Protein AF-A0A9E0YAP7-F1 (afdb_monomer_lite)

Sequence (156 aa):
MLSKIFFAVLAAAVLVMAFFTFYGYSWLGSIGSPRDAALGYEFHAGLGGTFLWIATLLLLILANSVFWTTRRAWALWTTLVFFAVFAVIRYFWIEQSYFAFKQSNGLGEGSFSFGPFIGVLFIVCAAGVVFVDYFLISRIQQRFLPAAELPAEAEE

Structure (mmCIF, N/CA/C/O backbone):
data_AF-A0A9E0YAP7-F1
#
_entry.id   AF-A0A9E0YAP7-F1
#
loop_
_atom_site.group_PDB
_atom_site.id
_atom_site.type_symbol
_atom_site.label_atom_id
_atom_site.label_alt_id
_atom_site.label_comp_id
_atom_site.label_asym_id
_atom_site.label_entity_id
_atom_site.label_seq_id
_atom_site.pdbx_PDB_ins_code
_atom_site.Cartn_x
_atom_site.Cartn_y
_atom_site.Cartn_z
_atom_site.occupancy
_atom_site.B_iso_or_equiv
_atom_site.auth_seq_id
_atom_site.auth_comp_id
_atom_site.auth_asym_id
_atom_site.auth_atom_id
_atom_site.pdbx_PDB_model_num
ATOM 1 N N . MET A 1 1 ? -21.096 6.860 13.832 1.00 86.38 1 MET A N 1
ATOM 2 C CA . MET A 1 1 ? -20.454 7.836 12.916 1.00 86.38 1 MET A CA 1
ATOM 3 C C . MET A 1 1 ? -19.095 7.353 12.413 1.00 86.38 1 MET A C 1
ATOM 5 O O . MET A 1 1 ? -18.879 7.419 11.212 1.00 86.38 1 MET A O 1
ATOM 9 N N . LEU A 1 2 ? -18.235 6.787 13.271 1.00 91.00 2 LEU A N 1
ATOM 10 C CA . LEU A 1 2 ? -16.902 6.279 12.897 1.00 91.00 2 LEU A CA 1
ATOM 11 C C . LEU A 1 2 ? -16.889 5.325 11.691 1.00 91.00 2 LEU A C 1
ATOM 13 O O . LEU A 1 2 ? -16.087 5.521 10.789 1.00 91.00 2 LEU A O 1
ATOM 17 N N . SER A 1 3 ? -17.817 4.365 11.603 1.00 92.88 3 SER A N 1
ATOM 18 C CA . SER A 1 3 ? -17.885 3.456 10.446 1.00 92.88 3 SER A CA 1
ATOM 19 C C . SER A 1 3 ? -18.117 4.185 9.117 1.00 92.88 3 SER A C 1
ATOM 21 O O . SER A 1 3 ? -17.564 3.787 8.101 1.00 92.88 3 SER A O 1
ATOM 23 N N . LYS A 1 4 ? -18.899 5.277 9.112 1.00 95.38 4 LYS A N 1
ATOM 24 C CA . LYS A 1 4 ? -19.130 6.086 7.902 1.00 95.38 4 LYS A CA 1
ATOM 25 C C . LYS A 1 4 ? -17.855 6.820 7.484 1.00 95.38 4 LYS A C 1
ATOM 27 O O . LYS A 1 4 ? -17.536 6.846 6.303 1.00 95.38 4 LYS A O 1
ATOM 32 N N . ILE A 1 5 ? -17.121 7.365 8.459 1.00 96.31 5 ILE A N 1
ATOM 33 C CA . ILE A 1 5 ? -15.824 8.018 8.230 1.00 96.31 5 ILE A CA 1
ATOM 34 C C . ILE A 1 5 ? -14.821 7.001 7.679 1.00 96.31 5 ILE A C 1
ATOM 36 O O . ILE A 1 5 ? -14.175 7.276 6.675 1.00 96.31 5 ILE A O 1
ATOM 40 N N . PHE A 1 6 ? -14.750 5.806 8.273 1.00 97.06 6 PHE A N 1
ATOM 41 C CA . PHE A 1 6 ? -13.901 4.718 7.788 1.00 97.06 6 PHE A CA 1
ATOM 42 C C . PHE A 1 6 ? -14.191 4.384 6.321 1.00 97.06 6 PHE A C 1
ATOM 44 O O . PHE A 1 6 ? -13.272 4.375 5.511 1.00 97.06 6 PHE A O 1
ATOM 51 N N . PHE A 1 7 ? -15.460 4.178 5.955 1.00 97.81 7 PHE A N 1
ATOM 52 C CA . PHE A 1 7 ? -15.820 3.885 4.566 1.00 97.81 7 PHE A CA 1
ATOM 53 C C . PHE A 1 7 ? -15.520 5.041 3.608 1.00 97.81 7 PHE A C 1
ATOM 55 O O . PHE A 1 7 ? -15.073 4.787 2.494 1.00 97.81 7 PHE A O 1
ATOM 62 N N . ALA A 1 8 ? -15.721 6.294 4.024 1.00 97.88 8 ALA A N 1
ATOM 63 C CA . ALA A 1 8 ? -15.383 7.454 3.202 1.00 97.88 8 ALA A CA 1
ATOM 64 C C . ALA A 1 8 ? -13.872 7.531 2.926 1.00 97.88 8 ALA A C 1
ATOM 66 O O . ALA A 1 8 ? -13.459 7.718 1.782 1.00 97.88 8 ALA A O 1
ATOM 67 N N . VAL A 1 9 ? -13.048 7.321 3.957 1.00 97.75 9 VAL A N 1
ATOM 68 C CA . VAL A 1 9 ? -11.583 7.297 3.832 1.00 97.75 9 VAL A CA 1
ATOM 69 C C . VAL A 1 9 ? -11.124 6.106 2.994 1.00 97.75 9 VAL A C 1
ATOM 71 O O . VAL A 1 9 ? -10.275 6.272 2.125 1.00 97.75 9 VAL A O 1
ATOM 74 N N . LEU A 1 10 ? -11.715 4.925 3.193 1.00 98.12 10 LEU A N 1
ATOM 75 C CA . LEU A 1 10 ? -11.425 3.734 2.396 1.00 98.12 10 LEU A CA 1
ATOM 76 C C . LEU A 1 10 ? -11.743 3.965 0.916 1.00 98.12 10 LEU A C 1
ATOM 78 O O . LEU A 1 10 ? -10.915 3.666 0.062 1.00 98.12 10 LEU A O 1
ATOM 82 N N . ALA A 1 11 ? -12.910 4.531 0.604 1.00 98.31 11 ALA A N 1
ATOM 83 C CA . ALA A 1 11 ? -13.303 4.830 -0.769 1.00 98.31 11 ALA A CA 1
ATOM 84 C C . ALA A 1 11 ? -12.345 5.836 -1.426 1.00 98.31 11 ALA A C 1
ATOM 86 O O . ALA A 1 11 ? -11.892 5.611 -2.546 1.00 98.31 11 ALA A O 1
ATOM 87 N N . ALA A 1 12 ? -11.979 6.906 -0.714 1.00 98.25 12 ALA A N 1
ATOM 88 C CA . ALA A 1 12 ? -10.992 7.868 -1.197 1.00 98.25 12 ALA A CA 1
ATOM 89 C C . ALA A 1 12 ? -9.623 7.207 -1.437 1.00 98.25 12 ALA A C 1
ATOM 91 O O . ALA A 1 12 ? -9.014 7.416 -2.485 1.00 98.25 12 ALA A O 1
ATOM 92 N N . ALA A 1 13 ? -9.167 6.357 -0.514 1.00 98.00 13 ALA A N 1
ATOM 93 C CA . ALA A 1 13 ? -7.913 5.624 -0.652 1.00 98.00 13 ALA A CA 1
ATOM 94 C C . ALA A 1 13 ? -7.926 4.678 -1.863 1.00 98.00 13 ALA A C 1
ATOM 96 O O . ALA A 1 13 ? -6.957 4.644 -2.619 1.00 98.00 13 ALA A O 1
ATOM 97 N N . VAL A 1 14 ? -9.030 3.959 -2.091 1.00 98.31 14 VAL A N 1
ATOM 98 C CA . VAL A 1 14 ? -9.215 3.094 -3.267 1.00 98.31 14 VAL A CA 1
ATOM 99 C C . VAL A 1 14 ? -9.147 3.903 -4.560 1.00 98.31 14 VAL A C 1
ATOM 101 O O . VAL A 1 14 ? -8.447 3.492 -5.480 1.00 98.31 14 VAL A O 1
ATOM 104 N N . LEU A 1 15 ? -9.819 5.056 -4.637 1.00 98.19 15 LEU A N 1
ATOM 105 C CA . LEU A 1 15 ? -9.808 5.903 -5.836 1.00 98.19 15 LEU A CA 1
ATOM 106 C C . LEU A 1 15 ? -8.407 6.436 -6.148 1.00 98.19 15 LEU A C 1
ATOM 108 O O . LEU A 1 15 ? -7.962 6.366 -7.292 1.00 98.19 15 LEU A O 1
ATOM 112 N N . VAL A 1 16 ? -7.689 6.921 -5.134 1.00 97.44 16 VAL A N 1
ATOM 113 C CA . VAL A 1 16 ? -6.319 7.425 -5.306 1.00 97.44 16 VAL A CA 1
ATOM 114 C C . VAL A 1 16 ? -5.362 6.295 -5.698 1.00 97.44 16 VAL A C 1
ATOM 116 O O . VAL A 1 16 ? -4.538 6.466 -6.596 1.00 97.44 16 VAL A O 1
ATOM 119 N N . MET A 1 17 ? -5.496 5.110 -5.098 1.00 97.44 17 MET A N 1
ATOM 120 C CA . MET A 1 17 ? -4.691 3.948 -5.482 1.00 97.44 17 MET A CA 1
ATOM 121 C C . MET A 1 17 ? -4.999 3.463 -6.898 1.00 97.44 17 MET A C 1
ATOM 123 O O . MET A 1 17 ? -4.075 3.135 -7.646 1.00 97.44 17 MET A O 1
ATOM 127 N N . ALA A 1 18 ? -6.273 3.444 -7.292 1.00 96.75 18 ALA A N 1
ATOM 128 C CA . ALA A 1 18 ? -6.683 3.111 -8.650 1.00 96.75 18 ALA A CA 1
ATOM 129 C C . ALA A 1 18 ? -6.104 4.114 -9.657 1.00 96.75 18 ALA A C 1
ATOM 131 O O . ALA A 1 18 ? -5.572 3.697 -10.684 1.00 96.75 18 ALA A O 1
ATOM 132 N N . PHE A 1 19 ? -6.118 5.410 -9.329 1.00 96.31 19 PHE A N 1
ATOM 133 C CA . PHE A 1 19 ? -5.496 6.457 -10.138 1.00 96.31 19 PHE A CA 1
ATOM 134 C C . PHE A 1 19 ? -3.995 6.212 -10.341 1.00 96.31 19 PHE A C 1
ATOM 136 O O . PHE A 1 19 ? -3.547 6.149 -11.483 1.00 96.31 19 PHE A O 1
ATOM 143 N N . PHE A 1 20 ? -3.219 6.004 -9.270 1.00 95.12 20 PHE A N 1
ATOM 144 C CA . PHE A 1 20 ? -1.778 5.743 -9.400 1.00 95.12 20 PHE A CA 1
ATOM 145 C C . PHE A 1 20 ? -1.476 4.447 -10.152 1.00 95.12 20 PHE A C 1
ATOM 147 O O . PHE A 1 20 ? -0.544 4.409 -10.953 1.00 95.12 20 PHE A O 1
ATOM 154 N N . THR A 1 21 ? -2.273 3.402 -9.925 1.00 94.56 21 THR A N 1
ATOM 155 C CA . THR A 1 21 ? -2.130 2.116 -10.620 1.00 94.56 21 THR A CA 1
ATOM 156 C C . THR A 1 21 ? -2.362 2.284 -12.120 1.00 94.56 21 THR A C 1
ATOM 158 O O . THR A 1 21 ? -1.525 1.876 -12.922 1.00 94.56 21 THR A O 1
ATOM 161 N N . PHE A 1 22 ? -3.474 2.918 -12.500 1.00 94.81 22 PHE A N 1
ATOM 162 C CA . PHE A 1 22 ? -3.821 3.163 -13.896 1.00 94.81 22 PHE A CA 1
ATOM 163 C C . PHE A 1 22 ? -2.788 4.056 -14.579 1.00 94.81 22 PHE A C 1
ATOM 165 O O . PHE A 1 22 ? -2.294 3.716 -15.651 1.00 94.81 22 PHE A O 1
ATOM 172 N N . TYR A 1 23 ? -2.429 5.174 -13.949 1.00 92.62 23 TYR A N 1
ATOM 173 C CA . TYR A 1 23 ? -1.511 6.134 -14.545 1.00 92.62 23 TYR A CA 1
ATOM 174 C C . TYR A 1 23 ? -0.104 5.544 -14.682 1.00 92.62 23 TYR A C 1
ATOM 176 O O . TYR A 1 23 ? 0.495 5.648 -15.749 1.00 92.62 23 TYR A O 1
ATOM 184 N N . GLY A 1 24 ? 0.386 4.833 -13.660 1.00 91.75 24 GLY A N 1
ATOM 185 C CA . GLY A 1 24 ? 1.650 4.098 -13.734 1.00 91.75 24 GLY A CA 1
ATOM 186 C C . GLY A 1 24 ? 1.655 3.071 -14.867 1.00 91.75 24 GLY A C 1
ATOM 187 O O . GLY A 1 24 ? 2.574 3.063 -15.679 1.00 91.75 24 GLY A O 1
ATOM 188 N N . TYR A 1 25 ? 0.599 2.262 -14.990 1.00 92.69 25 TYR A N 1
ATOM 189 C CA . TYR A 1 25 ? 0.474 1.301 -16.088 1.00 92.69 25 TYR A CA 1
ATOM 190 C C . TYR A 1 25 ? 0.416 1.974 -17.468 1.00 92.69 25 TYR A C 1
ATOM 192 O O . TYR A 1 25 ? 1.042 1.500 -18.413 1.00 92.69 25 TYR A O 1
ATOM 200 N N . SER A 1 26 ? -0.292 3.100 -17.588 1.00 93.62 26 SER A N 1
ATOM 201 C CA . SER A 1 26 ? -0.459 3.815 -18.859 1.00 93.62 26 SER A CA 1
ATOM 202 C C . SER A 1 26 ? 0.864 4.308 -19.454 1.00 93.62 26 SER A C 1
ATOM 204 O O . SER A 1 26 ? 1.014 4.322 -20.675 1.00 93.62 26 SER A O 1
ATOM 206 N N . TRP A 1 27 ? 1.856 4.623 -18.612 1.00 91.38 27 TRP A N 1
ATOM 207 C CA . TRP A 1 27 ? 3.194 5.009 -19.069 1.00 91.38 27 TRP A CA 1
ATOM 208 C C . TRP A 1 27 ? 3.910 3.883 -19.812 1.00 91.38 27 TRP A C 1
ATOM 210 O O . TRP A 1 27 ? 4.578 4.153 -20.810 1.00 91.38 27 TRP A O 1
ATOM 220 N N . LEU A 1 28 ? 3.715 2.626 -19.397 1.00 88.75 28 LEU A N 1
ATOM 221 C CA . LEU A 1 28 ? 4.304 1.459 -20.066 1.00 88.75 28 LEU A CA 1
ATOM 222 C C . LEU A 1 28 ? 3.750 1.249 -21.486 1.00 88.75 28 LEU A C 1
ATOM 224 O O . LEU A 1 28 ? 4.401 0.606 -22.303 1.00 88.75 28 LEU A O 1
ATOM 228 N N . GLY A 1 29 ? 2.565 1.791 -21.783 1.00 86.56 29 GLY A N 1
ATOM 229 C CA . GLY A 1 29 ? 1.951 1.776 -23.114 1.00 86.56 29 GLY A CA 1
ATOM 230 C C . GLY A 1 29 ? 2.171 3.056 -23.927 1.00 86.56 29 GLY A C 1
ATOM 231 O O . GLY A 1 29 ? 1.576 3.204 -24.994 1.00 86.56 29 GLY A O 1
ATOM 232 N N . SER A 1 30 ? 2.966 4.007 -23.429 1.00 85.62 30 SER A N 1
ATOM 233 C CA . SER A 1 30 ? 3.190 5.281 -24.116 1.00 85.62 30 SER A CA 1
ATOM 234 C C . SER A 1 30 ? 4.097 5.125 -25.347 1.00 85.62 30 SER A C 1
ATOM 236 O O . SER A 1 30 ? 5.030 4.330 -25.357 1.00 85.62 30 SER A O 1
ATOM 238 N N . ILE A 1 31 ? 3.829 5.913 -26.397 1.00 76.69 31 ILE A N 1
ATOM 239 C CA . ILE A 1 31 ? 4.547 5.879 -27.693 1.00 76.69 31 ILE A CA 1
ATOM 240 C C . ILE A 1 31 ? 5.917 6.607 -27.616 1.00 76.69 31 ILE A C 1
ATOM 242 O O . ILE A 1 31 ? 6.651 6.686 -28.597 1.00 76.69 31 ILE A O 1
ATOM 246 N N . GLY A 1 32 ? 6.267 7.173 -26.454 1.00 83.38 32 GLY A N 1
ATOM 247 C CA . GLY A 1 32 ? 7.498 7.942 -26.241 1.00 83.38 32 GLY A CA 1
ATOM 248 C C . GLY A 1 32 ? 8.770 7.091 -26.170 1.00 83.38 32 GLY A C 1
ATOM 249 O O . GLY A 1 32 ? 8.766 5.893 -26.451 1.00 83.38 32 GLY A O 1
ATOM 250 N N . SER A 1 33 ? 9.888 7.715 -25.776 1.00 89.88 33 SER A N 1
ATOM 251 C CA . SER A 1 33 ? 11.128 6.963 -25.577 1.00 89.88 33 SER A CA 1
ATOM 252 C C . SER A 1 33 ? 10.927 5.921 -24.458 1.00 89.88 33 SER A C 1
ATOM 254 O O . SER A 1 33 ? 10.362 6.255 -23.410 1.00 89.88 33 SER A O 1
ATOM 256 N N . PRO A 1 34 ? 11.395 4.668 -24.622 1.00 89.06 34 PRO A N 1
ATOM 257 C CA . PRO A 1 34 ? 11.209 3.639 -23.599 1.00 89.06 34 PRO A CA 1
ATOM 258 C C . PRO A 1 34 ? 11.806 4.011 -22.237 1.00 89.06 34 PRO A C 1
ATOM 260 O O . PRO A 1 34 ? 11.318 3.583 -21.193 1.00 89.06 34 PRO A O 1
ATOM 263 N N . ARG A 1 35 ? 12.854 4.842 -22.239 1.00 89.12 35 ARG A N 1
ATOM 264 C CA . ARG A 1 35 ? 13.481 5.350 -21.020 1.00 89.12 35 ARG A CA 1
ATOM 265 C C . ARG A 1 35 ? 12.574 6.331 -20.279 1.00 89.12 35 ARG A C 1
ATOM 267 O O . ARG A 1 35 ? 12.452 6.225 -19.063 1.00 89.12 35 ARG A O 1
ATOM 274 N N . ASP A 1 36 ? 11.920 7.243 -20.991 1.00 91.75 36 ASP A N 1
ATOM 275 C CA . ASP A 1 36 ? 10.994 8.199 -20.374 1.00 91.75 36 ASP A CA 1
ATOM 276 C C . ASP A 1 36 ? 9.741 7.490 -19.850 1.00 91.75 36 ASP A C 1
ATOM 278 O O . ASP A 1 36 ? 9.272 7.792 -18.754 1.00 91.75 36 ASP A O 1
ATOM 282 N N . ALA A 1 37 ? 9.252 6.486 -20.583 1.00 91.44 37 ALA A N 1
ATOM 283 C CA . ALA A 1 37 ? 8.167 5.615 -20.136 1.00 91.44 37 ALA A CA 1
ATOM 284 C C . ALA A 1 37 ? 8.512 4.883 -18.826 1.00 91.44 37 ALA A C 1
ATOM 286 O O . ALA A 1 37 ? 7.700 4.852 -17.900 1.00 91.44 37 ALA A O 1
ATOM 287 N N . ALA A 1 38 ? 9.732 4.344 -18.718 1.00 91.69 38 ALA A N 1
ATOM 288 C CA . ALA A 1 38 ? 10.220 3.696 -17.503 1.00 91.69 38 ALA A CA 1
ATOM 289 C C . ALA A 1 38 ? 10.313 4.671 -16.315 1.00 91.69 38 ALA A C 1
ATOM 291 O O . ALA A 1 38 ? 9.845 4.353 -15.224 1.00 91.69 38 ALA A O 1
ATOM 292 N N . LEU A 1 39 ? 10.848 5.877 -16.528 1.00 91.88 39 LEU A N 1
ATOM 293 C CA . LEU A 1 39 ? 10.938 6.906 -15.484 1.00 91.88 39 LEU A CA 1
ATOM 294 C C . LEU A 1 39 ? 9.556 7.384 -15.020 1.00 91.88 39 LEU A C 1
ATOM 296 O O . LEU A 1 39 ? 9.325 7.542 -13.820 1.00 91.88 39 LEU A O 1
ATOM 300 N N . GLY A 1 40 ? 8.623 7.581 -15.955 1.00 91.25 40 GLY A N 1
ATOM 301 C CA . GLY A 1 40 ? 7.235 7.923 -15.645 1.00 91.25 40 GLY A CA 1
ATOM 302 C C . GLY A 1 40 ? 6.566 6.837 -14.804 1.00 91.25 40 GLY A C 1
ATOM 303 O O . GLY A 1 40 ? 5.981 7.131 -13.758 1.00 91.25 40 GLY A O 1
ATOM 304 N N . TYR A 1 41 ? 6.722 5.572 -15.203 1.00 93.25 41 TYR A N 1
ATOM 305 C CA . TYR A 1 41 ? 6.267 4.430 -14.415 1.00 93.25 41 TYR A CA 1
ATOM 306 C C . TYR A 1 41 ? 6.844 4.452 -12.993 1.00 93.25 41 TYR A C 1
ATOM 308 O O . TYR A 1 41 ? 6.078 4.415 -12.031 1.00 93.25 41 TYR A O 1
ATOM 316 N N . GLU A 1 42 ? 8.168 4.546 -12.840 1.00 92.81 42 GLU A N 1
ATOM 317 C CA . GLU A 1 42 ? 8.837 4.488 -11.533 1.00 92.81 42 GLU A CA 1
ATOM 318 C C . GLU A 1 42 ? 8.387 5.612 -10.602 1.00 92.81 42 GLU A C 1
ATOM 320 O O . GLU A 1 42 ? 8.160 5.374 -9.414 1.00 92.81 42 GLU A O 1
ATOM 325 N N . PHE A 1 43 ? 8.186 6.816 -11.136 1.00 93.38 43 PHE A N 1
ATOM 326 C CA . PHE A 1 43 ? 7.685 7.949 -10.367 1.00 93.38 43 PHE A CA 1
ATOM 327 C C . PHE A 1 43 ? 6.284 7.679 -9.799 1.00 93.38 43 PHE A C 1
ATOM 329 O O . PHE A 1 43 ? 6.057 7.797 -8.590 1.00 93.38 43 PHE A O 1
ATOM 336 N N . HIS A 1 44 ? 5.338 7.260 -10.643 1.00 93.31 44 HIS A N 1
ATOM 337 C CA . HIS A 1 44 ? 3.961 7.007 -10.208 1.00 93.31 44 HIS A CA 1
ATOM 3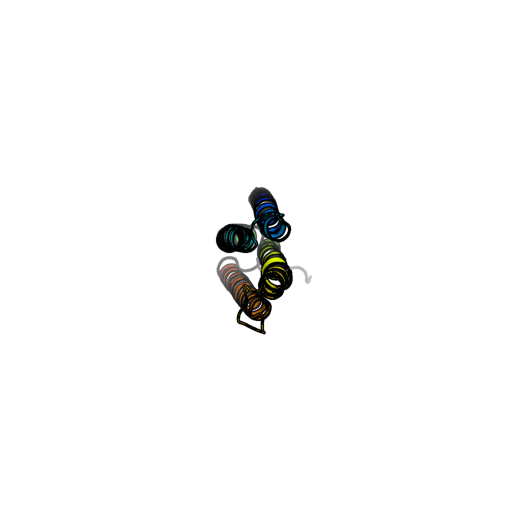38 C C . HIS A 1 44 ? 3.826 5.738 -9.367 1.00 93.31 44 HIS A C 1
ATOM 340 O O . HIS A 1 44 ? 3.065 5.725 -8.396 1.00 93.31 44 HIS A O 1
ATOM 346 N N . ALA A 1 45 ? 4.597 4.698 -9.680 1.00 92.56 45 ALA A N 1
ATOM 347 C CA . ALA A 1 45 ? 4.703 3.509 -8.851 1.00 92.56 45 ALA A CA 1
ATOM 348 C C . ALA A 1 45 ? 5.294 3.866 -7.481 1.00 92.56 45 ALA A C 1
ATOM 350 O O . ALA A 1 45 ? 4.770 3.425 -6.460 1.00 92.56 45 ALA A O 1
ATOM 351 N N . GLY A 1 46 ? 6.332 4.698 -7.403 1.00 93.25 46 GLY A N 1
ATOM 352 C CA . GLY A 1 46 ? 6.885 5.192 -6.140 1.00 93.25 46 GLY A CA 1
ATOM 353 C C . GLY A 1 46 ? 5.820 5.880 -5.283 1.00 93.25 46 GLY A C 1
ATOM 354 O O . GLY A 1 46 ? 5.539 5.429 -4.171 1.00 93.25 46 GLY A O 1
ATOM 355 N N . LEU A 1 47 ? 5.145 6.887 -5.845 1.00 95.19 47 LEU A N 1
ATOM 356 C CA . LEU A 1 47 ? 4.077 7.631 -5.166 1.00 95.19 47 LEU A CA 1
ATOM 357 C C . LEU A 1 47 ? 2.918 6.738 -4.714 1.00 95.19 47 LEU A C 1
ATOM 359 O O . LEU A 1 47 ? 2.494 6.825 -3.562 1.00 95.19 47 LEU A O 1
ATOM 363 N N . GLY A 1 48 ? 2.438 5.844 -5.582 1.00 95.75 48 GLY A N 1
ATOM 364 C CA . GLY A 1 48 ? 1.381 4.895 -5.233 1.00 95.75 48 GLY A CA 1
ATOM 365 C C . GLY A 1 48 ? 1.797 3.942 -4.109 1.00 95.75 48 GLY A C 1
ATOM 366 O O . GLY A 1 48 ? 0.976 3.564 -3.281 1.00 95.75 48 GLY A O 1
ATOM 367 N N . GLY A 1 49 ? 3.083 3.590 -4.028 1.00 95.31 49 GLY A N 1
ATOM 368 C CA . GLY A 1 49 ? 3.619 2.742 -2.960 1.00 95.31 49 GLY A CA 1
ATOM 369 C C . GLY A 1 49 ? 3.639 3.460 -1.619 1.00 95.31 49 GLY A C 1
ATOM 370 O O . GLY A 1 49 ? 3.143 2.933 -0.625 1.00 95.31 49 GLY A O 1
ATOM 371 N N . THR A 1 50 ? 4.157 4.687 -1.597 1.00 96.38 50 THR A N 1
ATOM 372 C CA . THR A 1 50 ? 4.147 5.539 -0.403 1.00 96.38 50 THR A CA 1
ATOM 373 C C . THR A 1 50 ? 2.720 5.812 0.068 1.00 96.38 50 THR A C 1
ATOM 375 O O . THR A 1 50 ? 2.428 5.683 1.257 1.00 96.38 50 THR A O 1
ATOM 378 N N . PHE A 1 51 ? 1.811 6.129 -0.857 1.00 97.56 51 PHE A N 1
ATOM 379 C CA . PHE A 1 51 ? 0.410 6.367 -0.529 1.00 97.56 51 PHE A CA 1
ATOM 380 C C . PHE A 1 51 ? -0.270 5.117 0.039 1.00 97.56 51 PHE A C 1
ATOM 382 O O . PHE A 1 51 ? -0.974 5.236 1.038 1.00 97.56 51 PHE A O 1
ATOM 389 N N . LEU A 1 52 ? -0.025 3.923 -0.522 1.00 97.50 52 LEU A N 1
ATOM 390 C CA . LEU A 1 52 ? -0.571 2.663 -0.002 1.00 97.50 52 LEU A CA 1
ATOM 391 C C . LEU A 1 52 ? -0.241 2.477 1.483 1.00 97.50 52 LEU A C 1
ATOM 393 O O . LEU A 1 52 ? -1.132 2.168 2.276 1.00 97.50 52 LEU A O 1
ATOM 397 N N . TRP A 1 53 ? 1.014 2.704 1.873 1.00 97.12 53 TRP A N 1
ATOM 398 C CA . TRP A 1 53 ? 1.440 2.591 3.269 1.00 97.12 53 TRP A CA 1
ATOM 399 C C . TRP A 1 53 ? 0.782 3.640 4.166 1.00 97.12 53 TRP A C 1
ATOM 401 O O . TRP A 1 53 ? 0.214 3.283 5.198 1.00 97.12 53 TRP A O 1
ATOM 411 N N . ILE A 1 54 ? 0.790 4.913 3.761 1.00 97.75 54 ILE A N 1
ATOM 412 C CA . ILE A 1 54 ? 0.170 6.003 4.535 1.00 97.75 54 ILE A CA 1
ATOM 413 C C . ILE A 1 54 ? -1.333 5.758 4.714 1.00 97.75 54 ILE A C 1
ATOM 415 O O . ILE A 1 54 ? -1.849 5.850 5.829 1.00 97.75 54 ILE A O 1
ATOM 419 N N . ALA A 1 55 ? -2.035 5.404 3.636 1.00 97.69 55 ALA A N 1
ATOM 420 C CA . ALA A 1 55 ? -3.462 5.110 3.668 1.00 97.69 55 ALA A CA 1
ATOM 421 C C . ALA A 1 55 ? -3.767 3.898 4.554 1.00 97.69 55 ALA A C 1
ATOM 423 O O . ALA A 1 55 ? -4.722 3.931 5.324 1.00 97.69 55 ALA A O 1
ATOM 424 N N . THR A 1 56 ? -2.935 2.855 4.501 1.00 97.81 56 THR A N 1
ATOM 425 C CA . THR A 1 56 ? -3.093 1.664 5.349 1.00 97.81 56 THR A CA 1
ATOM 426 C C . THR A 1 56 ? -2.924 2.004 6.823 1.00 97.81 56 THR A C 1
ATOM 428 O O . THR A 1 56 ? -3.764 1.612 7.626 1.00 97.81 56 THR A O 1
ATOM 431 N N . LEU A 1 57 ? -1.907 2.788 7.192 1.00 97.62 57 LEU A N 1
ATOM 432 C CA . LEU A 1 57 ? -1.719 3.242 8.574 1.00 97.62 57 LEU A CA 1
ATOM 433 C C . LEU A 1 57 ? -2.910 4.073 9.065 1.00 97.62 57 LEU A C 1
ATOM 435 O O . LEU A 1 57 ? -3.432 3.827 10.152 1.00 97.62 57 LEU A O 1
ATOM 439 N N . LEU A 1 58 ? -3.389 5.015 8.249 1.00 97.56 58 LEU A N 1
ATOM 440 C CA . LEU A 1 58 ? -4.567 5.824 8.569 1.00 97.56 58 LEU A CA 1
ATOM 441 C C . LEU A 1 58 ? -5.816 4.947 8.766 1.00 97.56 58 LEU A C 1
ATOM 443 O O . LEU A 1 58 ? -6.550 5.105 9.744 1.00 97.56 58 LEU A O 1
ATOM 447 N N . LEU A 1 59 ? -6.048 3.999 7.856 1.00 97.88 59 LEU A N 1
ATOM 448 C CA . LEU A 1 59 ? -7.162 3.058 7.932 1.00 97.88 59 LEU A CA 1
ATOM 449 C C . LEU A 1 59 ? -7.044 2.119 9.134 1.00 97.88 59 LEU A C 1
ATOM 451 O O . LEU A 1 59 ? -8.071 1.795 9.720 1.00 97.88 59 LEU A O 1
ATOM 455 N N . LEU A 1 60 ? -5.838 1.715 9.544 1.00 97.12 60 LEU A N 1
ATOM 456 C CA . LEU A 1 60 ? -5.618 0.921 10.757 1.00 97.12 60 LEU A CA 1
ATOM 457 C C . LEU A 1 60 ? -5.979 1.708 12.016 1.00 97.12 60 LEU A C 1
ATOM 459 O O . LEU A 1 60 ? -6.700 1.193 12.867 1.00 97.12 60 LEU A O 1
ATOM 463 N N . ILE A 1 61 ? -5.573 2.977 12.116 1.00 96.69 61 ILE A N 1
ATOM 464 C CA . ILE A 1 61 ? -5.941 3.848 13.246 1.00 96.69 61 ILE A CA 1
ATOM 465 C C . ILE A 1 61 ? -7.470 3.966 13.359 1.00 96.69 61 ILE A C 1
ATOM 467 O O . ILE A 1 61 ? -8.052 3.801 14.440 1.00 96.69 61 ILE A O 1
ATOM 471 N N . LEU A 1 62 ? -8.147 4.204 12.233 1.00 96.81 62 LEU A N 1
ATOM 472 C CA . LEU A 1 62 ? -9.609 4.264 12.187 1.00 96.81 62 LEU A CA 1
ATOM 473 C C . LEU A 1 62 ? -10.250 2.904 12.487 1.00 96.81 62 LEU A C 1
ATOM 475 O O . LEU A 1 62 ? -11.234 2.845 13.225 1.00 96.81 62 LEU A O 1
ATOM 479 N N . ALA A 1 63 ? -9.697 1.813 11.962 1.00 96.38 63 ALA A N 1
ATOM 480 C CA . ALA A 1 63 ? -10.188 0.461 12.195 1.00 96.38 63 ALA A CA 1
ATOM 481 C C . ALA A 1 63 ? -10.093 0.071 13.672 1.00 96.38 63 ALA A C 1
ATOM 483 O O . ALA A 1 63 ? -11.062 -0.450 14.221 1.00 96.38 63 ALA A O 1
ATOM 484 N N . ASN A 1 64 ? -8.987 0.403 14.338 1.00 95.69 64 ASN A N 1
ATOM 485 C CA . ASN A 1 64 ? -8.809 0.212 15.775 1.00 95.69 64 ASN A CA 1
ATOM 486 C C . ASN A 1 64 ? -9.829 1.033 16.578 1.00 95.69 64 ASN A C 1
ATOM 488 O O . ASN A 1 64 ? -10.440 0.516 17.512 1.00 95.69 64 ASN A O 1
ATOM 492 N N . SER A 1 65 ? -10.117 2.268 16.159 1.00 94.38 65 SER A N 1
ATOM 493 C CA . SER A 1 65 ? -11.160 3.110 16.773 1.00 94.38 65 SER A CA 1
ATOM 494 C C . SER A 1 65 ? -12.568 2.510 16.613 1.00 94.38 65 SER A C 1
ATOM 496 O O . SER A 1 65 ? -13.382 2.510 17.544 1.00 94.38 65 SER A O 1
ATOM 498 N N . VAL A 1 66 ? -12.872 1.956 15.435 1.00 94.44 66 VAL A N 1
ATOM 499 C CA . VAL A 1 66 ? -14.131 1.239 15.172 1.00 94.44 66 VAL A CA 1
ATOM 500 C C . VAL A 1 66 ? -14.201 -0.047 15.992 1.00 94.44 66 VAL A C 1
ATOM 502 O O . VAL A 1 66 ? -15.247 -0.340 16.574 1.00 94.44 66 VAL A O 1
ATOM 505 N N . PHE A 1 67 ? -13.114 -0.810 16.083 1.00 94.50 67 PHE A N 1
ATOM 506 C CA . PHE A 1 67 ? -13.083 -2.055 16.847 1.00 94.50 67 PHE A CA 1
ATOM 507 C C . PHE A 1 67 ? -13.250 -1.797 18.347 1.00 94.50 67 PHE A C 1
ATOM 509 O O . PHE A 1 67 ? -14.009 -2.502 19.017 1.00 94.50 67 PHE A O 1
ATOM 516 N N . TRP A 1 68 ? -12.636 -0.729 18.860 1.00 91.19 68 TRP A N 1
ATOM 517 C CA . TRP A 1 68 ? -12.776 -0.315 20.252 1.00 91.19 68 TRP A CA 1
ATOM 518 C C . TRP A 1 68 ? -14.235 -0.051 20.640 1.00 91.19 68 TRP A C 1
ATOM 520 O O . TRP A 1 68 ? -14.713 -0.512 21.676 1.00 91.19 68 TRP A O 1
ATOM 530 N N . THR A 1 69 ? -14.950 0.664 19.772 1.00 90.12 69 THR A N 1
ATOM 531 C CA . THR A 1 69 ? -16.320 1.126 20.024 1.00 90.12 69 THR A CA 1
ATOM 532 C C . THR A 1 69 ? -17.380 0.074 19.713 1.00 90.12 69 THR A C 1
ATOM 534 O O . THR A 1 69 ? -18.364 -0.034 20.436 1.00 90.12 69 THR A O 1
ATOM 537 N N . THR A 1 70 ? -17.197 -0.712 18.652 1.00 89.19 70 THR A N 1
ATOM 538 C CA . THR A 1 70 ? -18.218 -1.657 18.165 1.00 89.19 70 THR A CA 1
ATOM 539 C C . THR A 1 70 ? -17.980 -3.102 18.584 1.00 89.19 70 THR A C 1
ATOM 541 O O . THR A 1 70 ? -18.867 -3.929 18.387 1.00 89.19 70 THR A O 1
ATOM 544 N N . ARG A 1 71 ? -16.790 -3.429 19.114 1.00 86.81 71 ARG A N 1
ATOM 545 C CA . ARG A 1 71 ? -16.347 -4.803 19.425 1.00 86.81 71 ARG A CA 1
ATOM 546 C C . ARG A 1 71 ? -16.309 -5.745 18.220 1.00 86.81 71 ARG A C 1
ATOM 548 O O . ARG A 1 71 ? -16.196 -6.955 18.381 1.00 86.81 71 ARG A O 1
ATOM 555 N N . ARG A 1 72 ? -16.371 -5.210 16.997 1.00 89.75 72 ARG A N 1
ATOM 556 C CA . ARG A 1 72 ? -16.309 -5.988 15.755 1.00 89.75 72 ARG A CA 1
ATOM 557 C C . ARG A 1 72 ? -15.042 -5.657 14.974 1.00 89.75 72 ARG A C 1
ATOM 559 O O . ARG A 1 72 ? -14.803 -4.501 14.643 1.00 89.75 72 ARG A O 1
ATOM 566 N N . ALA A 1 73 ? -14.268 -6.680 14.623 1.00 93.12 73 ALA A N 1
ATOM 567 C CA . ALA A 1 73 ? -12.971 -6.537 13.955 1.00 93.12 73 ALA A CA 1
ATOM 568 C C . ALA A 1 73 ? -13.055 -6.338 12.428 1.00 93.12 73 ALA A C 1
ATOM 570 O O . ALA A 1 73 ? -12.032 -6.312 11.752 1.00 93.12 73 ALA A O 1
ATOM 571 N N . TRP A 1 74 ? -14.258 -6.203 11.856 1.00 95.81 74 TRP A N 1
ATOM 572 C CA . TRP A 1 74 ? -14.456 -6.134 10.400 1.00 95.81 74 TRP A CA 1
ATOM 573 C C . TRP A 1 74 ? -13.617 -5.034 9.730 1.00 95.81 74 TRP A C 1
ATOM 575 O O . TRP A 1 74 ? -13.096 -5.251 8.639 1.00 95.81 74 TRP A O 1
ATOM 585 N N . ALA A 1 75 ? -13.448 -3.879 10.383 1.00 95.50 75 ALA A N 1
ATOM 586 C CA . ALA A 1 75 ? -12.684 -2.764 9.830 1.00 95.50 75 ALA A CA 1
ATOM 587 C C . ALA A 1 75 ? -11.187 -3.098 9.720 1.00 95.50 75 ALA A C 1
ATOM 589 O O . ALA A 1 75 ? -10.564 -2.744 8.726 1.00 95.50 75 ALA A O 1
ATOM 590 N N . LEU A 1 76 ? -10.632 -3.848 10.683 1.00 96.62 76 LEU A N 1
ATOM 591 C CA . LEU A 1 76 ? -9.237 -4.302 10.653 1.00 96.62 76 LEU A CA 1
ATOM 592 C C . LEU A 1 76 ? -8.996 -5.240 9.464 1.00 96.62 76 LE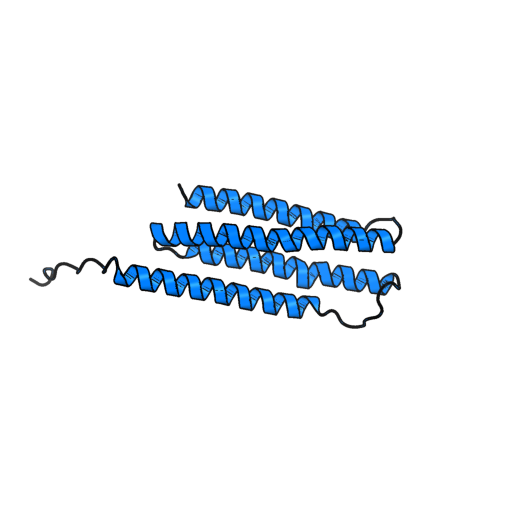U A C 1
ATOM 594 O O . LEU A 1 76 ? -8.081 -5.026 8.671 1.00 96.62 76 LEU A O 1
ATOM 598 N N . TRP A 1 77 ? -9.878 -6.228 9.292 1.00 97.31 77 TRP A N 1
ATOM 599 C CA . TRP A 1 77 ? -9.817 -7.158 8.163 1.00 97.31 77 TRP A CA 1
ATOM 600 C C . TRP A 1 77 ? -10.026 -6.457 6.820 1.00 97.31 77 TRP A C 1
ATOM 602 O O . TRP A 1 77 ? -9.356 -6.783 5.847 1.00 97.31 77 TRP A O 1
ATOM 612 N N . THR A 1 78 ? -10.905 -5.456 6.766 1.00 97.50 78 THR A N 1
ATOM 613 C CA . THR A 1 78 ? -11.129 -4.665 5.548 1.00 97.50 78 THR A CA 1
ATOM 614 C C . THR A 1 78 ? -9.877 -3.877 5.164 1.00 97.50 78 THR A C 1
ATOM 616 O O . THR A 1 78 ? -9.514 -3.849 3.990 1.00 97.50 78 THR A O 1
ATOM 619 N N . THR A 1 79 ? -9.172 -3.292 6.136 1.00 97.88 79 THR A N 1
ATOM 620 C CA . THR A 1 79 ? -7.885 -2.623 5.898 1.00 97.88 79 THR A CA 1
ATOM 621 C C . THR A 1 79 ? -6.819 -3.600 5.401 1.00 97.88 79 THR A C 1
ATOM 623 O O . THR A 1 79 ? -6.083 -3.272 4.470 1.00 97.88 79 THR A O 1
ATOM 626 N N . LEU A 1 80 ? -6.769 -4.820 5.954 1.00 97.94 80 LEU A N 1
ATOM 627 C CA . LEU A 1 80 ? -5.873 -5.869 5.461 1.00 97.94 80 LEU A CA 1
ATOM 628 C C . LEU A 1 80 ? -6.180 -6.240 4.007 1.00 97.94 80 LEU A C 1
ATOM 630 O O . LEU A 1 80 ? -5.265 -6.328 3.195 1.00 97.94 80 LEU A O 1
ATOM 634 N N . VAL A 1 81 ? -7.458 -6.432 3.671 1.00 98.31 81 VAL A N 1
ATOM 635 C CA . VAL A 1 81 ? -7.897 -6.748 2.304 1.00 98.31 81 VAL A CA 1
ATOM 636 C C . VAL A 1 81 ? -7.535 -5.618 1.345 1.00 98.31 81 VAL A C 1
ATOM 638 O O . VAL A 1 81 ? -6.982 -5.889 0.283 1.00 98.31 81 VAL A O 1
ATOM 641 N N . PHE A 1 82 ? -7.784 -4.361 1.722 1.00 98.19 82 PHE A N 1
ATOM 642 C CA . PHE A 1 82 ? -7.372 -3.194 0.939 1.00 98.19 82 PHE A CA 1
ATOM 643 C C . PHE A 1 82 ? -5.870 -3.227 0.635 1.00 98.19 82 PHE A C 1
ATOM 645 O O . PHE A 1 82 ? -5.477 -3.150 -0.531 1.00 98.19 82 PHE A O 1
ATOM 652 N N . PHE A 1 83 ? -5.038 -3.40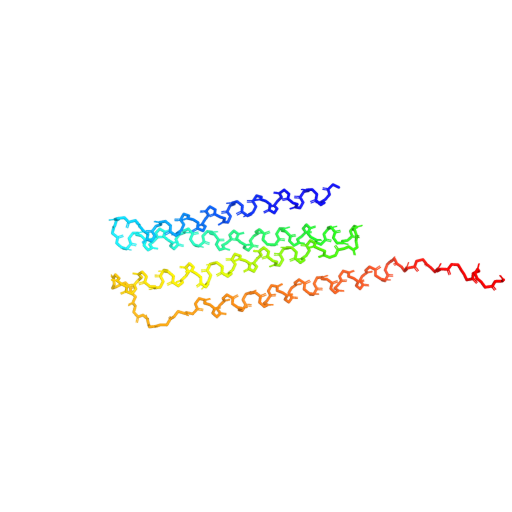5 1.665 1.00 98.19 83 PHE A N 1
ATOM 653 C CA . PHE A 1 83 ? -3.591 -3.474 1.490 1.00 98.19 83 PHE A CA 1
ATOM 654 C C . PHE A 1 83 ? -3.187 -4.650 0.598 1.00 98.19 83 PHE A C 1
ATOM 656 O O . PHE A 1 83 ? -2.428 -4.469 -0.351 1.00 98.19 83 PHE A O 1
ATOM 663 N N . ALA A 1 84 ? -3.724 -5.842 0.865 1.00 97.88 84 ALA A N 1
ATOM 664 C CA . ALA A 1 84 ? -3.386 -7.057 0.137 1.00 97.88 84 ALA A CA 1
ATOM 665 C C . ALA A 1 84 ? -3.751 -6.961 -1.347 1.00 97.88 84 ALA A C 1
ATOM 667 O O . ALA A 1 84 ? -2.928 -7.301 -2.191 1.00 97.88 84 ALA A O 1
ATOM 668 N N . VAL A 1 85 ? -4.935 -6.444 -1.684 1.00 98.06 85 VAL A N 1
ATOM 669 C CA . VAL A 1 85 ? -5.369 -6.274 -3.079 1.00 98.06 85 VAL A CA 1
ATOM 670 C C . VAL A 1 85 ? -4.408 -5.364 -3.836 1.00 98.06 85 VAL A C 1
ATOM 672 O O . VAL A 1 85 ? -3.915 -5.738 -4.900 1.00 98.06 85 VAL A O 1
ATOM 675 N N . PHE A 1 86 ? -4.087 -4.193 -3.288 1.00 97.62 86 PHE A N 1
ATOM 676 C CA . PHE A 1 86 ? -3.191 -3.262 -3.970 1.00 97.62 86 PHE A CA 1
ATOM 677 C C . PHE A 1 86 ? -1.729 -3.711 -3.961 1.00 97.62 86 PHE A C 1
ATOM 679 O O . PHE A 1 86 ? -1.017 -3.450 -4.930 1.00 97.62 86 PHE A O 1
ATOM 686 N N . ALA A 1 87 ? -1.282 -4.430 -2.931 1.00 96.75 87 ALA A N 1
ATOM 687 C CA . ALA A 1 87 ? 0.027 -5.072 -2.924 1.00 96.75 87 ALA A CA 1
ATOM 688 C C . ALA A 1 87 ? 0.116 -6.152 -4.013 1.00 96.75 87 ALA A C 1
ATOM 690 O O . ALA A 1 87 ? 1.093 -6.179 -4.757 1.00 96.75 87 ALA A O 1
ATOM 691 N N . VAL A 1 88 ? -0.913 -6.991 -4.174 1.00 97.19 88 VAL A N 1
ATOM 692 C CA . VAL A 1 88 ? -0.974 -7.989 -5.253 1.00 97.19 88 VAL A CA 1
ATOM 693 C C . VAL A 1 88 ? -0.943 -7.301 -6.614 1.00 97.19 88 VAL A C 1
ATOM 695 O O . VAL A 1 88 ? -0.074 -7.612 -7.424 1.00 97.19 88 VAL A O 1
ATOM 698 N N . ILE A 1 89 ? -1.814 -6.319 -6.853 1.00 96.00 89 ILE A N 1
ATOM 699 C CA . ILE A 1 89 ? -1.835 -5.566 -8.117 1.00 96.00 89 ILE A CA 1
ATOM 700 C C . ILE A 1 89 ? -0.451 -4.977 -8.410 1.00 96.00 89 ILE A C 1
ATOM 702 O O . ILE A 1 89 ? 0.105 -5.197 -9.483 1.00 96.00 89 ILE A O 1
ATOM 706 N N . ARG A 1 90 ? 0.151 -4.287 -7.441 1.00 93.81 90 ARG A N 1
ATOM 707 C CA . ARG A 1 90 ? 1.466 -3.668 -7.607 1.00 93.81 90 ARG A CA 1
ATOM 708 C C . ARG A 1 90 ? 2.555 -4.696 -7.918 1.00 93.81 90 ARG A C 1
ATOM 710 O O . ARG A 1 90 ? 3.256 -4.555 -8.911 1.00 93.81 90 ARG A O 1
ATOM 717 N N . TYR A 1 91 ? 2.724 -5.701 -7.066 1.00 94.62 91 TYR A N 1
ATOM 718 C CA . TYR A 1 91 ? 3.907 -6.564 -7.083 1.00 94.62 91 TYR A CA 1
ATOM 719 C C . TYR A 1 91 ? 3.784 -7.778 -8.008 1.00 94.62 91 TYR A C 1
ATOM 721 O O . TYR A 1 91 ? 4.796 -8.255 -8.520 1.00 94.62 91 TYR A O 1
ATOM 729 N N . PHE A 1 92 ? 2.570 -8.284 -8.230 1.00 94.31 92 PHE A N 1
ATOM 730 C CA . PHE A 1 92 ? 2.336 -9.456 -9.077 1.00 94.31 92 PHE A CA 1
ATOM 731 C C . PHE A 1 92 ? 1.963 -9.084 -10.502 1.00 94.31 92 PHE A C 1
ATOM 733 O O . PHE A 1 92 ? 2.271 -9.844 -11.413 1.00 94.31 92 PHE A O 1
ATOM 740 N N . TRP A 1 93 ? 1.316 -7.938 -10.712 1.00 93.94 93 TRP A N 1
ATOM 741 C CA . TRP A 1 93 ? 0.877 -7.546 -12.047 1.00 93.94 93 TRP A CA 1
ATOM 742 C C . TRP A 1 93 ? 1.706 -6.397 -12.611 1.00 93.94 93 TRP A C 1
ATOM 744 O O . TRP A 1 93 ? 2.332 -6.533 -13.665 1.00 93.94 93 TRP A O 1
ATOM 754 N N . ILE A 1 94 ? 1.746 -5.273 -11.905 1.00 92.56 94 ILE A N 1
ATOM 755 C CA . ILE A 1 94 ? 2.316 -4.033 -12.425 1.00 9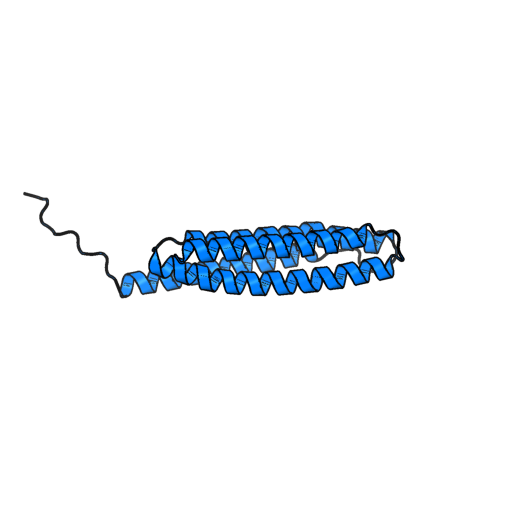2.56 94 ILE A CA 1
ATOM 756 C C . ILE A 1 94 ? 3.853 -4.107 -12.507 1.00 92.56 94 ILE A C 1
ATOM 758 O O . ILE A 1 94 ? 4.416 -3.852 -13.569 1.00 92.56 94 ILE A O 1
ATOM 762 N N . GLU A 1 95 ? 4.527 -4.585 -11.458 1.00 91.44 95 GLU A N 1
ATOM 763 C CA . GLU A 1 95 ? 5.980 -4.830 -11.466 1.00 91.44 95 GLU A CA 1
ATOM 764 C C . GLU A 1 95 ? 6.402 -5.888 -12.494 1.00 91.44 95 GLU A C 1
ATOM 766 O O . GLU A 1 95 ? 7.447 -5.758 -13.126 1.00 91.44 95 GLU A O 1
ATOM 771 N N . GLN A 1 96 ? 5.587 -6.924 -12.715 1.00 92.12 96 GLN A N 1
ATOM 772 C CA . GLN A 1 96 ? 5.863 -7.915 -13.763 1.00 92.12 96 GLN A CA 1
ATOM 773 C C . GLN A 1 96 ? 5.747 -7.304 -15.160 1.00 92.12 96 GLN A C 1
ATOM 775 O O . GLN A 1 96 ? 6.594 -7.551 -16.017 1.00 92.12 96 GLN A O 1
ATOM 780 N N . SER A 1 97 ? 4.739 -6.457 -15.372 1.00 92.06 97 SER A N 1
ATOM 781 C CA . SER A 1 97 ? 4.570 -5.721 -16.627 1.00 92.06 97 SER A CA 1
ATOM 782 C C . SER A 1 97 ? 5.754 -4.784 -16.876 1.00 92.06 97 SER A C 1
ATOM 784 O O . SER A 1 97 ? 6.281 -4.736 -17.986 1.00 92.06 97 SER A O 1
ATOM 786 N N . TYR A 1 98 ? 6.228 -4.092 -15.836 1.00 92.94 98 TYR A N 1
ATOM 787 C CA . TYR A 1 98 ? 7.409 -3.236 -15.925 1.00 92.94 98 TYR A CA 1
ATOM 788 C C . TYR A 1 98 ? 8.696 -4.025 -16.193 1.00 92.94 98 TYR A C 1
ATOM 790 O O . TYR A 1 98 ? 9.525 -3.616 -17.007 1.00 92.94 98 TYR A O 1
ATOM 798 N N . PHE A 1 99 ? 8.866 -5.177 -15.544 1.00 93.00 99 PHE A N 1
ATOM 799 C CA . PHE A 1 99 ? 9.997 -6.065 -15.788 1.00 93.00 99 PHE A CA 1
ATOM 800 C C . PHE A 1 99 ? 10.031 -6.543 -17.247 1.00 93.00 99 PHE A C 1
ATOM 802 O O . PHE A 1 99 ? 11.059 -6.402 -17.913 1.00 93.00 99 PHE A O 1
ATOM 809 N N . ALA A 1 100 ? 8.894 -7.012 -17.770 1.00 91.62 100 ALA A N 1
ATOM 810 C CA . ALA A 1 100 ? 8.763 -7.420 -19.167 1.00 91.62 100 ALA A CA 1
ATOM 811 C C . ALA A 1 100 ? 9.047 -6.258 -20.134 1.00 91.62 100 ALA A C 1
ATOM 813 O O . ALA A 1 100 ? 9.788 -6.432 -21.100 1.00 91.62 100 ALA A O 1
ATOM 814 N N . PHE A 1 101 ? 8.535 -5.058 -19.837 1.00 92.19 101 PHE A N 1
ATOM 815 C CA . PHE A 1 101 ? 8.795 -3.848 -20.620 1.00 92.19 101 PHE A CA 1
ATOM 816 C C . PHE A 1 101 ? 10.289 -3.496 -20.677 1.00 92.19 101 PHE A C 1
ATOM 818 O O . PHE A 1 101 ? 10.817 -3.168 -21.742 1.00 92.19 101 PHE A O 1
ATOM 825 N N . LYS A 1 102 ? 11.002 -3.578 -19.548 1.00 92.06 102 LYS A N 1
ATOM 826 C CA . LYS A 1 102 ? 12.451 -3.331 -19.519 1.00 92.06 102 LYS A CA 1
ATOM 827 C C . LYS A 1 102 ? 13.216 -4.357 -20.346 1.00 92.06 102 LYS A C 1
ATOM 829 O O . LYS A 1 102 ? 14.145 -3.982 -21.059 1.00 92.06 102 LYS A O 1
ATOM 834 N N . GLN A 1 103 ? 12.817 -5.624 -20.278 1.00 91.81 103 GLN A N 1
ATOM 835 C CA . GLN A 1 103 ? 13.450 -6.695 -21.041 1.00 91.81 103 GLN A CA 1
ATOM 836 C C . GLN A 1 103 ? 13.234 -6.520 -22.552 1.00 91.81 103 GLN A C 1
ATOM 838 O O . GLN A 1 103 ? 14.187 -6.638 -23.319 1.00 91.81 103 GLN A O 1
ATOM 843 N N . SER A 1 104 ? 12.018 -6.173 -22.987 1.00 91.19 104 SER A N 1
ATOM 844 C CA . SER A 1 104 ? 11.704 -5.982 -24.411 1.00 91.19 104 SER A CA 1
ATOM 845 C C . SER A 1 104 ? 12.387 -4.764 -25.033 1.00 91.19 104 SER A C 1
ATOM 847 O O . SER A 1 104 ? 12.603 -4.740 -26.240 1.00 91.19 104 SER A O 1
ATOM 849 N N . ASN A 1 105 ? 12.729 -3.756 -24.226 1.00 91.00 105 ASN A N 1
ATOM 850 C CA . ASN A 1 105 ? 13.343 -2.508 -24.687 1.00 91.00 105 ASN A CA 1
ATOM 851 C C . ASN A 1 105 ? 14.854 -2.419 -24.401 1.00 91.00 105 ASN A C 1
ATOM 853 O O . ASN A 1 105 ? 15.436 -1.347 -24.544 1.00 91.00 105 ASN A O 1
ATOM 857 N N . GLY A 1 106 ? 15.495 -3.516 -23.975 1.00 89.00 106 GLY A N 1
ATOM 858 C CA . GLY A 1 106 ? 16.939 -3.544 -23.698 1.00 89.00 106 GLY A CA 1
ATOM 859 C C . GLY A 1 106 ? 17.376 -2.672 -22.514 1.00 89.00 106 GLY A C 1
ATOM 860 O O . GLY A 1 106 ? 18.538 -2.292 -22.427 1.00 89.00 106 GLY A O 1
ATOM 861 N N . LEU A 1 107 ? 16.448 -2.339 -21.611 1.00 87.38 107 LEU A N 1
ATOM 862 C CA . LEU A 1 107 ? 16.693 -1.532 -20.409 1.00 87.38 107 LEU A CA 1
ATOM 863 C C . LEU A 1 107 ? 16.958 -2.393 -19.161 1.00 87.38 107 LEU A C 1
ATOM 865 O O . LEU A 1 107 ? 17.275 -1.860 -18.101 1.00 87.38 107 LEU A O 1
ATOM 869 N N . GLY A 1 108 ? 16.755 -3.709 -19.251 1.00 80.56 108 GLY A N 1
ATOM 870 C CA . GLY A 1 108 ? 16.911 -4.643 -18.137 1.00 80.56 108 GLY A CA 1
ATOM 871 C C . GLY A 1 108 ? 18.146 -5.529 -18.278 1.00 80.56 108 GLY A C 1
ATOM 872 O O . GLY A 1 108 ? 18.322 -6.175 -19.304 1.00 80.56 108 GLY A O 1
ATOM 873 N N . GLU A 1 109 ? 18.951 -5.614 -17.217 1.00 72.00 109 GLU A N 1
ATOM 874 C CA . GLU A 1 109 ? 20.115 -6.517 -17.133 1.00 72.00 109 GLU A CA 1
ATOM 875 C C . GLU A 1 109 ? 19.811 -7.827 -16.371 1.00 72.00 109 GLU A C 1
ATOM 877 O O . GLU A 1 109 ? 20.615 -8.755 -16.364 1.00 72.00 109 GLU A O 1
ATOM 882 N N . GLY A 1 110 ? 18.641 -7.928 -15.727 1.00 73.19 110 GLY A N 1
ATOM 883 C CA . GLY A 1 110 ? 18.248 -9.074 -14.901 1.00 73.19 110 GLY A CA 1
ATOM 884 C C . GLY A 1 110 ? 17.266 -10.024 -15.591 1.00 73.19 110 GLY A C 1
ATOM 885 O O . GLY A 1 110 ? 16.366 -9.585 -16.300 1.00 73.19 110 GLY A O 1
ATOM 886 N N . SER A 1 111 ? 17.394 -11.327 -15.326 1.00 78.75 111 SER A N 1
ATOM 887 C CA . SER A 1 111 ? 16.482 -12.378 -15.814 1.00 78.75 111 SER A CA 1
ATOM 888 C C . SER A 1 111 ? 15.344 -12.719 -14.844 1.00 78.75 111 SER A C 1
ATOM 890 O O . SER A 1 111 ? 14.475 -13.523 -15.176 1.00 78.75 111 SER A O 1
ATOM 892 N N . PHE A 1 112 ? 15.335 -12.120 -13.649 1.00 82.44 112 PHE A N 1
ATOM 893 C CA . PHE A 1 112 ? 14.417 -12.480 -12.573 1.00 82.44 112 PHE A CA 1
ATOM 894 C C . PHE A 1 112 ? 13.749 -11.259 -11.935 1.00 82.44 112 PHE A C 1
ATOM 896 O O . PHE A 1 112 ? 14.409 -10.264 -11.634 1.00 82.44 112 PHE A O 1
ATOM 903 N N . SER A 1 113 ? 12.443 -11.366 -11.673 1.00 85.06 113 SER A N 1
ATOM 904 C CA . SER A 1 113 ? 11.662 -10.339 -10.984 1.00 85.06 113 SER A CA 1
ATOM 905 C C . SER A 1 113 ? 11.414 -10.725 -9.524 1.00 85.06 113 SER A C 1
ATOM 907 O O . SER A 1 113 ? 10.685 -11.671 -9.225 1.00 85.06 113 SER A O 1
ATOM 909 N N . PHE A 1 114 ? 11.994 -9.952 -8.602 1.00 86.94 114 PHE A N 1
ATOM 910 C CA . PHE A 1 114 ? 11.803 -10.118 -7.156 1.00 86.94 114 PHE A CA 1
ATOM 911 C C . PHE A 1 114 ? 10.479 -9.539 -6.633 1.00 86.94 114 PHE A C 1
ATOM 913 O O . PHE A 1 114 ? 10.130 -9.777 -5.476 1.00 86.94 114 PHE A O 1
ATOM 920 N N . GLY A 1 115 ? 9.728 -8.810 -7.467 1.00 88.75 115 GLY A N 1
ATOM 921 C CA . GLY A 1 115 ? 8.494 -8.120 -7.078 1.00 88.75 115 GLY A CA 1
ATOM 922 C C . GLY A 1 115 ? 7.513 -9.000 -6.291 1.00 88.75 115 GLY A C 1
ATOM 923 O O . GLY A 1 115 ? 7.176 -8.639 -5.163 1.00 88.75 115 GLY A O 1
ATOM 924 N N . PRO A 1 116 ? 7.110 -10.181 -6.799 1.00 92.44 116 PRO A N 1
ATOM 925 C CA . PRO A 1 116 ? 6.140 -11.042 -6.122 1.00 92.44 116 PRO A CA 1
ATOM 926 C C . PRO A 1 116 ? 6.581 -11.490 -4.727 1.00 92.44 116 PRO A C 1
ATOM 928 O O . PRO A 1 116 ? 5.770 -11.485 -3.807 1.00 92.44 116 PRO A O 1
ATOM 931 N N . PHE A 1 117 ? 7.862 -11.825 -4.539 1.00 94.19 117 PHE A N 1
ATOM 932 C CA . PHE A 1 117 ? 8.389 -12.249 -3.237 1.00 94.19 117 PHE A CA 1
ATOM 933 C C . PHE A 1 117 ? 8.308 -11.124 -2.205 1.00 94.19 117 PHE A C 1
ATOM 935 O O . PHE A 1 117 ? 7.882 -11.351 -1.073 1.00 94.19 117 PHE A O 1
ATOM 942 N N . ILE A 1 118 ? 8.650 -9.900 -2.617 1.00 92.94 118 ILE A N 1
ATOM 943 C CA . ILE A 1 118 ? 8.505 -8.701 -1.785 1.00 92.94 118 ILE A CA 1
ATOM 944 C C . ILE A 1 118 ? 7.023 -8.455 -1.463 1.00 92.94 118 ILE A C 1
ATOM 946 O O . ILE A 1 118 ? 6.679 -8.166 -0.318 1.00 92.94 118 ILE A O 1
ATOM 950 N N . GLY A 1 119 ? 6.134 -8.638 -2.444 1.00 93.56 119 GLY A N 1
ATOM 951 C CA . GLY A 1 119 ? 4.688 -8.540 -2.254 1.00 93.56 119 GLY A CA 1
ATOM 952 C C . GLY A 1 119 ? 4.154 -9.521 -1.208 1.00 93.56 119 GLY A C 1
ATOM 953 O O . GLY A 1 119 ? 3.444 -9.104 -0.294 1.00 93.56 119 GLY A O 1
ATOM 954 N N . VAL A 1 120 ? 4.533 -10.803 -1.288 1.00 96.69 120 VAL A N 1
ATOM 955 C CA . VAL A 1 120 ? 4.164 -11.819 -0.282 1.00 96.69 120 VAL A CA 1
ATOM 956 C C . VAL A 1 120 ? 4.665 -11.415 1.098 1.00 96.69 120 VAL A C 1
ATOM 958 O O . VAL A 1 120 ? 3.885 -11.425 2.049 1.00 96.69 120 VAL A O 1
ATOM 961 N N . LEU A 1 121 ? 5.938 -11.024 1.207 1.00 97.06 121 LEU A N 1
ATOM 962 C CA . LEU A 1 121 ? 6.533 -10.611 2.475 1.00 97.06 121 LEU A CA 1
ATOM 963 C C . LEU A 1 121 ? 5.737 -9.465 3.112 1.00 97.06 121 LEU A C 1
ATOM 965 O O . LEU A 1 121 ? 5.366 -9.551 4.281 1.00 97.06 121 LEU A O 1
ATOM 969 N N . PHE A 1 122 ? 5.407 -8.427 2.342 1.00 96.69 122 PHE A N 1
ATOM 970 C CA . PHE A 1 122 ? 4.635 -7.297 2.852 1.00 96.69 122 PHE A CA 1
ATOM 971 C C . PHE A 1 122 ? 3.215 -7.671 3.266 1.00 96.69 122 PHE A C 1
ATOM 973 O O . PHE A 1 122 ? 2.753 -7.197 4.304 1.00 96.69 122 PHE A O 1
ATOM 980 N N . ILE A 1 123 ? 2.534 -8.539 2.517 1.00 97.44 123 ILE A N 1
ATOM 981 C CA . ILE A 1 123 ? 1.192 -9.015 2.883 1.00 97.44 123 ILE A CA 1
ATOM 982 C C . ILE A 1 123 ? 1.240 -9.806 4.192 1.00 97.44 123 ILE A C 1
ATOM 984 O O . ILE A 1 123 ? 0.412 -9.574 5.072 1.00 97.44 123 ILE A O 1
ATOM 988 N N . VAL A 1 124 ? 2.224 -10.694 4.355 1.00 97.94 124 VAL A N 1
ATOM 989 C CA . VAL A 1 124 ? 2.404 -11.479 5.586 1.00 97.94 124 VAL A CA 1
ATOM 990 C C . VAL A 1 124 ? 2.714 -10.569 6.775 1.00 97.94 124 VAL A C 1
ATOM 992 O O . VAL A 1 124 ? 2.090 -10.709 7.826 1.00 97.94 124 VAL A O 1
ATOM 995 N N . CYS A 1 125 ? 3.616 -9.596 6.617 1.00 97.06 125 CYS A N 1
ATOM 996 C CA . CYS A 1 125 ? 3.913 -8.623 7.667 1.00 97.06 125 CYS A CA 1
ATOM 997 C C . CYS A 1 125 ? 2.674 -7.799 8.051 1.00 97.06 125 CYS A C 1
ATOM 999 O O . CYS A 1 125 ? 2.386 -7.652 9.238 1.00 97.06 125 CYS A O 1
ATOM 1001 N N . ALA A 1 126 ? 1.909 -7.308 7.073 1.00 95.81 126 ALA A N 1
ATOM 1002 C CA . ALA A 1 126 ? 0.681 -6.554 7.322 1.00 95.81 126 ALA A CA 1
ATOM 1003 C C . ALA A 1 126 ? -0.386 -7.404 8.031 1.00 95.81 126 ALA A C 1
ATOM 1005 O O . ALA A 1 126 ? -1.022 -6.933 8.974 1.00 95.81 126 ALA A O 1
ATOM 1006 N N . ALA A 1 127 ? -0.548 -8.670 7.633 1.00 96.88 127 ALA A N 1
ATOM 1007 C CA . ALA A 1 127 ? -1.436 -9.611 8.310 1.00 96.88 127 ALA A CA 1
ATOM 1008 C C . ALA A 1 127 ? -1.007 -9.841 9.765 1.00 96.88 127 ALA A C 1
ATOM 1010 O O . ALA A 1 127 ? -1.853 -9.838 10.657 1.00 96.88 127 ALA A O 1
ATOM 1011 N N . GLY A 1 128 ? 0.300 -9.972 10.015 1.00 97.19 128 GLY A N 1
ATOM 1012 C CA . GLY A 1 128 ? 0.862 -10.067 11.361 1.00 97.19 128 GLY A CA 1
ATOM 1013 C C . GLY A 1 128 ? 0.514 -8.856 12.227 1.00 97.19 128 GLY A C 1
ATOM 1014 O O . GLY A 1 128 ? 0.018 -9.031 13.337 1.00 97.19 128 GLY A O 1
ATOM 1015 N N . VAL A 1 129 ? 0.693 -7.636 11.708 1.00 96.00 129 VAL A N 1
ATOM 1016 C CA . VAL A 1 129 ? 0.326 -6.392 12.414 1.00 96.00 129 VAL A CA 1
ATOM 1017 C C . VAL A 1 129 ? -1.165 -6.367 12.753 1.00 96.00 129 VAL A C 1
ATOM 1019 O O . VAL A 1 129 ? -1.529 -6.157 13.906 1.00 96.00 129 VAL A O 1
ATOM 1022 N N . VAL A 1 130 ? -2.032 -6.657 11.781 1.00 96.19 130 VAL A N 1
ATOM 1023 C CA . VAL A 1 130 ? -3.492 -6.686 11.983 1.00 96.19 130 VAL A CA 1
ATOM 1024 C C . VAL A 1 130 ? -3.900 -7.721 13.033 1.00 96.19 130 VAL A C 1
ATOM 1026 O O . VAL A 1 130 ? -4.782 -7.467 13.855 1.00 96.19 130 VAL A O 1
ATOM 1029 N N . PHE A 1 131 ? -3.253 -8.886 13.030 1.00 96.19 131 PHE A N 1
ATOM 1030 C CA . PHE A 1 131 ? -3.520 -9.942 14.000 1.00 96.19 131 PHE A CA 1
ATOM 1031 C C . PHE A 1 131 ? -3.087 -9.545 15.417 1.00 96.19 131 PHE A C 1
ATOM 1033 O O . PHE A 1 131 ? -3.818 -9.789 16.380 1.00 96.19 131 PHE A O 1
ATOM 1040 N N . VAL A 1 132 ? -1.927 -8.896 15.547 1.00 95.19 132 VAL A N 1
ATOM 1041 C CA . VAL A 1 132 ? -1.440 -8.351 16.821 1.00 95.19 132 VAL A CA 1
ATOM 1042 C C . VAL A 1 132 ? -2.394 -7.278 17.347 1.00 95.19 132 VAL A C 1
ATOM 1044 O O . VAL A 1 132 ? -2.795 -7.362 18.507 1.00 95.19 132 VAL A O 1
ATOM 1047 N N . ASP A 1 133 ? -2.837 -6.340 16.508 1.00 92.38 133 ASP A N 1
ATOM 1048 C CA . ASP A 1 133 ? -3.807 -5.299 16.882 1.00 92.38 133 ASP A CA 1
ATOM 1049 C C . ASP A 1 133 ? -5.122 -5.903 17.390 1.00 92.38 133 ASP A C 1
ATOM 1051 O O . ASP A 1 133 ? -5.627 -5.533 18.457 1.00 92.38 133 ASP A O 1
ATOM 1055 N N . TYR A 1 134 ? -5.653 -6.892 16.665 1.00 94.88 134 TYR A N 1
ATOM 1056 C CA . TYR A 1 134 ? -6.850 -7.622 17.074 1.00 94.88 134 TYR A CA 1
ATOM 1057 C C . TYR A 1 134 ? -6.675 -8.279 18.451 1.00 94.88 134 TYR A C 1
ATOM 1059 O O . TYR A 1 134 ? -7.541 -8.149 19.327 1.00 94.88 134 TYR A O 1
ATOM 1067 N N . PHE A 1 135 ? -5.554 -8.970 18.670 1.00 94.06 135 PHE A N 1
ATOM 1068 C CA . PHE A 1 135 ? -5.280 -9.659 19.929 1.00 94.06 135 PHE A CA 1
ATOM 1069 C C . PHE A 1 135 ? -5.085 -8.682 21.097 1.00 94.06 135 PHE A C 1
ATOM 1071 O O . PHE A 1 135 ? -5.646 -8.886 22.173 1.00 94.06 135 PHE A O 1
ATOM 1078 N N . LEU A 1 136 ? -4.336 -7.597 20.895 1.00 92.25 136 LEU A N 1
ATOM 1079 C CA . LEU A 1 136 ? -4.095 -6.587 21.926 1.00 92.25 136 LEU A CA 1
ATOM 1080 C C . LEU A 1 136 ? -5.397 -5.918 22.360 1.00 92.25 136 LEU A C 1
ATOM 1082 O O . LEU A 1 136 ? -5.698 -5.872 23.555 1.00 92.25 136 LEU A O 1
ATOM 1086 N N . ILE A 1 137 ? -6.203 -5.448 21.406 1.00 89.94 137 ILE A N 1
ATOM 1087 C CA . ILE A 1 137 ? -7.453 -4.758 21.728 1.00 89.94 137 ILE A CA 1
ATOM 1088 C C . ILE A 1 137 ? -8.437 -5.713 22.396 1.00 89.94 137 ILE A C 1
ATOM 1090 O O . ILE A 1 137 ? -9.012 -5.346 23.418 1.00 89.94 137 ILE A O 1
ATOM 1094 N N . SER A 1 138 ? -8.599 -6.939 21.889 1.00 89.75 138 SER A N 1
ATOM 1095 C CA . SER A 1 138 ? -9.510 -7.922 22.495 1.00 89.75 138 SER A CA 1
ATOM 1096 C C . SER A 1 138 ? -9.117 -8.276 23.934 1.00 89.75 138 SER A C 1
ATOM 1098 O O . SER A 1 138 ? -9.983 -8.320 24.811 1.00 89.75 138 SER A O 1
ATOM 1100 N N . ARG A 1 139 ? -7.820 -8.436 24.223 1.00 88.38 139 ARG A N 1
ATOM 1101 C CA . ARG A 1 139 ? -7.319 -8.683 25.586 1.00 88.38 139 ARG A CA 1
ATOM 1102 C C . ARG A 1 139 ? -7.558 -7.512 26.531 1.00 88.38 139 ARG A C 1
ATOM 1104 O O . ARG A 1 139 ? -8.021 -7.717 27.652 1.00 88.38 139 ARG A O 1
ATOM 1111 N N . ILE A 1 140 ? -7.264 -6.291 26.090 1.00 88.44 140 ILE A N 1
ATOM 1112 C CA . ILE A 1 140 ? -7.514 -5.074 26.877 1.00 88.44 140 ILE A CA 1
ATOM 1113 C C . ILE A 1 140 ? -9.012 -4.971 27.189 1.00 88.44 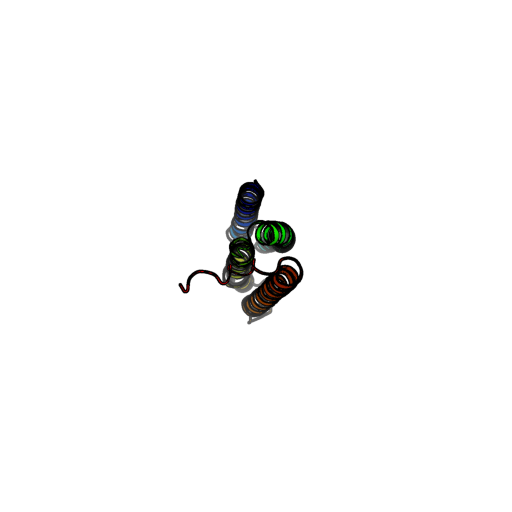140 ILE A C 1
ATOM 1115 O O . ILE A 1 140 ? -9.424 -4.774 28.328 1.00 88.44 140 ILE A O 1
ATOM 1119 N N . GLN A 1 141 ? -9.840 -5.184 26.178 1.00 84.19 141 GLN A N 1
ATOM 1120 C CA . GLN A 1 141 ? -11.287 -5.117 26.268 1.00 84.19 141 GLN A CA 1
ATOM 1121 C C . GLN A 1 141 ? -11.908 -6.103 27.258 1.00 84.19 141 GLN A C 1
ATOM 1123 O O . GLN A 1 141 ? -12.837 -5.716 27.963 1.00 84.19 141 GLN A O 1
ATOM 1128 N N . GLN A 1 142 ? -11.400 -7.335 27.317 1.00 84.06 142 GLN A N 1
ATOM 1129 C CA . GLN A 1 142 ? -11.821 -8.345 28.295 1.00 84.06 142 GLN A CA 1
ATOM 1130 C C . GLN A 1 142 ? -11.436 -7.961 29.728 1.00 84.06 142 GLN A C 1
ATOM 1132 O O . GLN A 1 142 ? -12.160 -8.278 30.664 1.00 84.06 142 GLN A O 1
ATOM 1137 N N . ARG A 1 143 ? -10.304 -7.268 29.907 1.00 82.50 143 ARG A N 1
ATOM 1138 C CA . ARG A 1 143 ? -9.798 -6.875 31.229 1.00 82.50 143 ARG A CA 1
ATOM 1139 C C . ARG A 1 143 ? -10.531 -5.671 31.824 1.00 82.50 143 ARG A C 1
ATOM 1141 O O . ARG A 1 143 ? -10.710 -5.623 33.034 1.00 82.50 143 ARG A O 1
ATOM 1148 N N . PHE A 1 144 ? -10.912 -4.694 31.000 1.00 73.81 144 PHE A N 1
ATOM 1149 C CA . PHE A 1 144 ? -11.517 -3.440 31.477 1.00 73.81 144 PHE A CA 1
ATOM 1150 C C . PHE A 1 144 ? -13.047 -3.437 31.482 1.00 73.81 144 PHE A C 1
ATOM 1152 O O . PHE A 1 144 ? -13.647 -2.643 32.199 1.00 73.81 144 PHE A O 1
ATOM 1159 N N . LEU A 1 145 ? -13.681 -4.299 30.690 1.00 64.94 145 LEU A N 1
ATOM 1160 C CA . LEU A 1 145 ? -15.132 -4.464 30.641 1.00 64.94 145 LEU A CA 1
ATOM 1161 C C . LEU A 1 145 ? -15.418 -5.966 30.729 1.00 64.94 145 LEU A C 1
ATOM 1163 O O . LEU A 1 145 ? -15.604 -6.594 29.680 1.00 64.94 145 LEU A O 1
ATOM 1167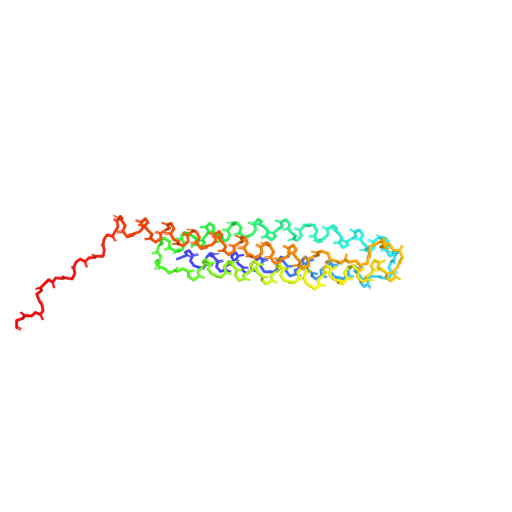 N N . PRO A 1 146 ? -15.374 -6.562 31.939 1.00 62.25 146 PRO A N 1
ATOM 1168 C CA . PRO A 1 146 ? -15.788 -7.946 32.109 1.00 62.25 146 PRO A CA 1
ATOM 1169 C C . PRO A 1 146 ? -17.214 -8.089 31.572 1.00 62.25 146 PRO A C 1
ATOM 1171 O O . PRO A 1 146 ? -18.048 -7.200 31.759 1.00 62.25 146 PRO A O 1
ATOM 1174 N N . ALA A 1 147 ? -17.463 -9.168 30.825 1.00 61.72 147 ALA A N 1
ATOM 1175 C CA . ALA A 1 147 ? -18.807 -9.492 30.369 1.00 61.72 147 ALA A CA 1
ATOM 1176 C C . ALA A 1 147 ? -19.715 -9.484 31.601 1.00 61.72 147 ALA A C 1
ATOM 1178 O O . ALA A 1 147 ? -19.376 -10.140 32.583 1.00 61.72 147 ALA A O 1
ATOM 1179 N N . ALA A 1 148 ? -20.785 -8.682 31.568 1.00 59.34 148 ALA A N 1
ATOM 1180 C CA . ALA A 1 148 ? -21.753 -8.631 32.652 1.00 59.34 148 ALA A CA 1
ATOM 1181 C C . ALA A 1 148 ? -22.112 -10.073 33.020 1.00 59.34 148 ALA A C 1
ATOM 1183 O O . ALA A 1 148 ? -22.548 -10.829 32.147 1.00 59.34 148 ALA A O 1
ATOM 1184 N N . GLU A 1 149 ? -21.819 -10.457 34.262 1.00 55.78 149 GLU A N 1
ATOM 1185 C CA . GLU A 1 149 ? -22.194 -11.758 34.796 1.00 55.78 149 GLU A CA 1
ATOM 1186 C C . GLU A 1 149 ? -23.685 -11.935 34.506 1.00 55.78 149 GLU A C 1
ATOM 1188 O O . GLU A 1 149 ? -24.502 -11.083 34.863 1.00 55.78 149 GLU A O 1
ATOM 1193 N N . LEU A 1 150 ? -24.028 -12.985 33.754 1.00 59.00 150 LEU A N 1
ATOM 1194 C CA . LEU A 1 150 ? -25.419 -13.382 33.590 1.00 59.00 150 LEU A CA 1
ATOM 1195 C C . LEU A 1 150 ? -25.987 -13.543 35.006 1.00 59.00 150 LEU A C 1
ATOM 1197 O O . LEU A 1 150 ? -25.367 -14.266 35.791 1.00 59.00 150 LEU A O 1
ATOM 1201 N N . PRO A 1 151 ? -27.096 -12.868 35.367 1.00 52.03 151 PRO A N 1
ATOM 1202 C CA . PRO A 1 151 ? -27.689 -13.065 36.678 1.00 52.03 151 PRO A CA 1
ATOM 1203 C C . PRO A 1 151 ? -27.978 -14.558 36.841 1.00 52.03 151 PRO A C 1
ATOM 1205 O O . PRO A 1 151 ? -28.603 -15.173 35.977 1.00 52.03 151 PRO A O 1
ATOM 1208 N N . ALA A 1 152 ? -27.457 -15.131 37.924 1.00 58.94 152 ALA A N 1
ATOM 1209 C CA . ALA A 1 152 ? -27.475 -16.555 38.243 1.00 58.94 152 ALA A CA 1
ATOM 1210 C C . ALA A 1 152 ? -28.878 -17.096 38.607 1.00 58.94 152 ALA A C 1
ATOM 1212 O O . ALA A 1 152 ? -28.993 -18.037 39.380 1.00 58.94 152 ALA A O 1
ATOM 1213 N N . GLU A 1 153 ? -29.947 -16.511 38.068 1.00 55.84 153 GLU A N 1
ATOM 1214 C CA . GLU A 1 153 ? -31.332 -16.732 38.501 1.00 55.84 153 GLU A CA 1
ATOM 1215 C C . GLU A 1 153 ? -32.250 -17.080 37.318 1.00 55.84 153 GLU A C 1
ATOM 1217 O O . GLU A 1 153 ? -33.259 -16.426 37.067 1.00 55.84 153 GLU A O 1
ATOM 1222 N N . ALA A 1 154 ? -31.885 -18.105 36.546 1.00 54.12 154 ALA A N 1
ATOM 1223 C CA . ALA A 1 154 ? -32.784 -18.721 35.562 1.00 54.12 154 ALA A CA 1
ATOM 1224 C C . ALA A 1 154 ? -32.868 -20.251 35.722 1.00 54.12 154 ALA A C 1
ATOM 1226 O O . ALA A 1 154 ? -33.154 -20.961 34.760 1.00 54.12 154 ALA A O 1
ATOM 1227 N N . GLU A 1 155 ? -32.608 -20.744 36.935 1.00 49.06 155 GLU A N 1
ATOM 1228 C CA . GLU A 1 155 ? -32.858 -22.127 37.347 1.00 49.06 155 GLU A CA 1
ATOM 1229 C C . GLU A 1 155 ? -33.685 -22.123 38.647 1.00 49.06 155 GLU A C 1
ATOM 1231 O O . GLU A 1 155 ? -33.177 -22.438 39.719 1.00 49.06 155 GLU A O 1
ATOM 1236 N N . GLU A 1 156 ? -34.959 -21.731 38.550 1.00 49.25 156 GLU A N 1
ATOM 1237 C CA . GLU A 1 156 ? -36.023 -22.145 39.485 1.00 49.25 156 GLU A CA 1
ATOM 1238 C C . GLU A 1 156 ? -37.187 -22.762 38.701 1.00 49.25 156 GLU A C 1
ATOM 1240 O O . GLU A 1 156 ? -37.572 -22.185 37.654 1.00 49.25 156 GLU A O 1
#

Secondary structure (DSSP, 8-state):
-HHHHHHHHHHHHHHHHHHHHHHHHHHHT-SS-HHHHHHHHHHHHHHHHHHHHHHHHHHHHHHHHHHHHHS-THHHHHHHHHHHHHHHIIIIIIHHHHHHHHHHTT----S---HHHHHHHHHHHHHHHHHHHHHHHHHHHHHHSPPPPPPS----

Radius of gyration: 21.34 Å; chains: 1; bounding box: 56×30×67 Å

Foldseek 3Di:
DLVVVLVVLLVVLVVLLVVLLVQLQVLLVDPDDLVVSLVSNCVSLVVSVVSLVVSLVVQCVSLLVCCLPVVDNVSLVVSLVSSLVSLCSSQVPSQVSSQVSCVVNVNDPDPDRCSVVVSVVVSVVSVVVSVVSNVVSVVVCCVPDPDPPDPPPPPD

pLDDT: mean 90.24, std 10.96, range [49.06, 98.31]